Protein AF-A0A2V8NQF7-F1 (afdb_monomer_lite)

pLDDT: mean 75.63, std 19.19, range [44.12, 95.88]

Foldseek 3Di:
DDDDPPPPPPPPPPPFAAAPQPRDTADPPFDWDQDPNHIHGPVSVVVVVCPVVDPDDDDPDD

Secondary structure (DSSP, 8-state):
--------------PPEE-TTT-PEEPTTS-EEEETTEEEEHHHHHHHHHHHH---------

Radius of gyration: 19.83 Å; chains: 1; bounding box: 34×19×76 Å

Sequence (62 aa):
MKNAKSKSPGGGILQPIWCYHCRIRIAPYDPRTVFQGKDYHRDCVAKITRVAGSGRHQGVTR

Structure (mmCIF, N/CA/C/O backbone):
data_AF-A0A2V8NQF7-F1
#
_entry.id   AF-A0A2V8NQF7-F1
#
loop_
_atom_site.group_PDB
_atom_site.id
_atom_site.type_symbol
_atom_site.label_atom_id
_atom_site.label_alt_id
_atom_site.label_comp_id
_atom_site.label_asym_id
_atom_site.label_entity_id
_atom_site.label_seq_id
_atom_site.pdbx_PDB_ins_code
_atom_site.Cartn_x
_atom_site.Cartn_y
_atom_site.Cartn_z
_atom_site.occupancy
_atom_site.B_iso_or_equiv
_atom_site.auth_seq_id
_atom_site.auth_comp_id
_atom_site.auth_asym_id
_atom_site.auth_atom_id
_atom_site.pdbx_PDB_model_num
ATOM 1 N N . MET A 1 1 ? -14.117 -0.886 45.228 1.00 44.12 1 MET A N 1
ATOM 2 C CA . MET A 1 1 ? -13.305 -1.480 44.141 1.00 44.12 1 MET A CA 1
ATOM 3 C C . MET A 1 1 ? -14.061 -1.243 42.838 1.00 44.12 1 MET A C 1
ATOM 5 O O . MET A 1 1 ? -15.223 -1.614 42.780 1.00 44.12 1 MET A O 1
ATOM 9 N N . LYS A 1 2 ? -13.500 -0.512 41.865 1.00 46.44 2 LYS A N 1
ATOM 10 C CA . LYS A 1 2 ? -14.200 -0.147 40.617 1.00 46.44 2 LYS A CA 1
ATOM 11 C C . LYS A 1 2 ? -13.744 -1.097 39.507 1.00 46.44 2 LYS A C 1
ATOM 13 O O . LYS A 1 2 ? -12.570 -1.091 39.151 1.00 46.44 2 LYS A O 1
ATOM 18 N N . ASN A 1 3 ? -14.653 -1.935 39.015 1.00 49.38 3 ASN A N 1
ATOM 19 C CA . ASN A 1 3 ? -14.399 -2.937 37.982 1.00 49.38 3 ASN A CA 1
ATOM 20 C C . ASN A 1 3 ? -13.896 -2.284 36.685 1.00 49.38 3 ASN A C 1
ATOM 22 O O . ASN A 1 3 ? -14.609 -1.497 36.059 1.00 49.38 3 ASN A O 1
ATOM 26 N N . ALA A 1 4 ? -12.688 -2.650 36.256 1.00 56.97 4 ALA A N 1
ATOM 27 C CA . ALA A 1 4 ? -12.188 -2.337 34.927 1.00 56.97 4 ALA A CA 1
ATOM 28 C C . ALA A 1 4 ? -12.989 -3.155 33.905 1.00 56.97 4 ALA A C 1
ATOM 30 O O . ALA A 1 4 ? -12.813 -4.364 33.766 1.00 56.97 4 ALA A O 1
ATOM 31 N N . LYS A 1 5 ? -13.922 -2.497 33.213 1.00 47.97 5 LYS A N 1
ATOM 32 C CA . LYS A 1 5 ? -14.595 -3.060 32.044 1.00 47.97 5 LYS A CA 1
ATOM 33 C C . LYS A 1 5 ? -13.551 -3.155 30.931 1.00 47.97 5 LYS A C 1
ATOM 35 O O . LYS A 1 5 ? -13.296 -2.171 30.239 1.00 47.97 5 LYS A O 1
ATOM 40 N N . SER A 1 6 ? -12.937 -4.323 30.783 1.00 57.31 6 SER A N 1
ATOM 41 C CA . SER A 1 6 ? -12.071 -4.655 29.655 1.00 57.31 6 SER A CA 1
ATOM 42 C C . SER A 1 6 ? -12.903 -4.592 28.375 1.00 57.31 6 SER A C 1
ATOM 44 O O . SER A 1 6 ? -13.542 -5.565 27.977 1.00 57.31 6 SER A O 1
ATOM 46 N N . LYS A 1 7 ? -12.958 -3.414 27.745 1.00 56.41 7 LYS A N 1
ATOM 47 C CA . LYS A 1 7 ? -13.383 -3.278 26.354 1.00 56.41 7 LYS A CA 1
ATOM 48 C C . LYS A 1 7 ? -12.352 -4.044 25.536 1.00 56.41 7 LYS A C 1
ATOM 50 O O . LYS A 1 7 ? -11.295 -3.511 25.215 1.00 56.41 7 LYS A O 1
ATOM 55 N N . SER A 1 8 ? -12.653 -5.307 25.240 1.00 58.34 8 SER A N 1
ATOM 56 C CA . SER A 1 8 ? -12.019 -5.991 24.118 1.00 58.34 8 SER A CA 1
ATOM 57 C C . SER A 1 8 ? -12.144 -5.047 22.921 1.00 58.34 8 SER A C 1
ATOM 59 O O . SER A 1 8 ? -13.264 -4.582 22.673 1.00 58.34 8 SER A O 1
ATOM 61 N N . PRO A 1 9 ? -11.052 -4.681 22.228 1.00 56.94 9 PRO A N 1
ATOM 62 C CA . PRO A 1 9 ? -11.179 -3.969 20.972 1.00 56.94 9 PRO A CA 1
ATOM 63 C C . PRO A 1 9 ? -11.956 -4.914 20.064 1.00 56.94 9 PRO A C 1
ATOM 65 O O . PRO A 1 9 ? -11.448 -5.952 19.646 1.00 56.94 9 PRO A O 1
ATOM 68 N N . GLY A 1 10 ? -13.245 -4.612 19.894 1.00 49.12 10 GLY A N 1
ATOM 69 C CA . GLY A 1 10 ? -14.133 -5.371 19.035 1.00 49.12 10 GLY A CA 1
ATOM 70 C C . GLY A 1 10 ? -13.455 -5.566 17.691 1.00 49.12 10 GLY A C 1
ATOM 71 O O . GLY A 1 10 ? -12.667 -4.711 17.282 1.00 49.12 10 GLY A O 1
ATOM 72 N N . GLY A 1 11 ? -13.745 -6.697 17.047 1.00 52.06 11 GLY A N 1
ATOM 73 C CA . GLY A 1 11 ? -13.361 -6.997 15.672 1.00 52.06 11 GLY A CA 1
ATOM 74 C C . GLY A 1 11 ? -13.837 -5.884 14.747 1.00 52.06 11 GLY A C 1
ATOM 75 O O . GLY A 1 11 ? -14.899 -5.968 14.136 1.00 52.06 11 GLY A O 1
ATOM 76 N N . GLY A 1 12 ? -13.068 -4.801 14.724 1.00 56.34 12 GLY A N 1
ATOM 77 C CA . GLY A 1 12 ? -13.298 -3.629 13.923 1.00 56.34 12 GLY A CA 1
ATOM 78 C C . GLY A 1 12 ? -13.150 -4.095 12.502 1.00 56.34 12 GLY A C 1
ATOM 79 O O . GLY A 1 12 ? -12.124 -4.667 12.140 1.00 56.34 12 GLY A O 1
ATOM 80 N N . ILE A 1 13 ? -14.212 -3.901 11.733 1.00 60.72 13 ILE A N 1
ATOM 81 C CA . ILE A 1 13 ? -14.246 -4.144 10.301 1.00 60.72 13 ILE A CA 1
ATOM 82 C C . ILE A 1 13 ? -12.977 -3.502 9.733 1.00 60.72 13 ILE A C 1
ATOM 84 O O . ILE A 1 13 ? -12.857 -2.274 9.727 1.00 60.72 13 ILE A O 1
ATOM 88 N N . LEU A 1 14 ? -11.988 -4.329 9.371 1.00 71.81 14 LEU A N 1
ATOM 89 C CA . LEU A 1 14 ? -10.710 -3.854 8.855 1.00 71.81 14 LEU A CA 1
ATOM 90 C C . LEU A 1 14 ? -11.037 -3.040 7.609 1.00 71.81 14 LEU A C 1
ATOM 92 O O . LEU A 1 14 ? -11.527 -3.589 6.618 1.00 71.81 14 LEU A O 1
ATOM 96 N N . GLN A 1 15 ? -10.829 -1.725 7.691 1.00 81.62 15 GLN A N 1
ATOM 97 C CA . GLN A 1 15 ? -11.064 -0.840 6.560 1.00 81.62 15 GLN A CA 1
ATOM 98 C C . GLN A 1 15 ? -10.255 -1.368 5.369 1.00 81.62 15 GLN A C 1
ATOM 100 O O . GLN A 1 15 ? -9.105 -1.781 5.550 1.00 81.62 15 GLN A O 1
ATOM 105 N N . PRO A 1 16 ? -10.842 -1.426 4.163 1.00 88.19 16 PRO A N 1
ATOM 106 C CA . PRO A 1 16 ? -10.131 -1.926 3.000 1.00 88.19 16 PRO A CA 1
ATOM 107 C C . PRO A 1 16 ? -8.928 -1.022 2.712 1.00 88.19 16 PRO A C 1
ATO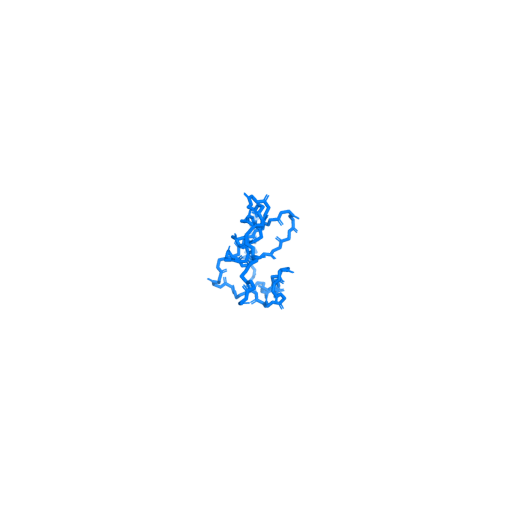M 109 O O . PRO A 1 16 ? -9.078 0.171 2.461 1.00 88.19 16 PRO A O 1
ATOM 112 N N . ILE A 1 17 ? -7.731 -1.606 2.746 1.00 92.25 17 ILE A N 1
ATOM 113 C CA . ILE A 1 17 ? -6.480 -0.921 2.417 1.00 92.25 17 ILE A CA 1
ATOM 114 C C . ILE A 1 17 ? -6.186 -1.143 0.934 1.00 92.25 17 ILE A C 1
ATOM 116 O O . ILE A 1 17 ? -6.357 -2.248 0.415 1.00 92.25 17 ILE A O 1
ATOM 120 N N . TRP A 1 18 ? -5.723 -0.100 0.251 1.00 95.88 18 TRP A N 1
ATOM 121 C CA . TRP A 1 18 ? -5.436 -0.120 -1.181 1.00 95.88 18 TRP A CA 1
ATOM 122 C C . TRP A 1 18 ? -3.960 0.144 -1.437 1.00 95.88 18 TRP A C 1
ATOM 124 O O . TRP A 1 18 ? -3.388 1.084 -0.888 1.00 95.88 18 TRP A O 1
ATOM 134 N N . CYS A 1 19 ? -3.348 -0.651 -2.313 1.00 95.75 19 CYS A N 1
ATOM 135 C CA . CYS A 1 19 ? -1.983 -0.393 -2.741 1.00 95.75 19 CYS A CA 1
ATOM 136 C C . CYS A 1 19 ? -1.928 0.867 -3.614 1.00 95.75 19 CYS A C 1
ATOM 138 O O . CYS A 1 19 ? -2.612 0.968 -4.636 1.00 95.75 19 CYS A O 1
ATOM 140 N N . TYR A 1 20 ? -1.053 1.806 -3.259 1.00 95.69 20 TYR A N 1
ATOM 141 C CA . TYR A 1 20 ? -0.896 3.057 -3.999 1.00 95.69 20 TYR A CA 1
ATOM 142 C C . TYR A 1 20 ? -0.312 2.867 -5.412 1.00 95.69 20 TYR A C 1
ATOM 144 O O . TYR A 1 20 ? -0.607 3.658 -6.303 1.00 95.69 20 TYR A O 1
ATOM 152 N N . HIS A 1 21 ? 0.479 1.809 -5.636 1.00 93.62 21 HIS A N 1
ATOM 153 C CA . HIS A 1 21 ? 1.109 1.517 -6.929 1.00 93.62 21 HIS A CA 1
ATOM 154 C C . HIS A 1 21 ? 0.141 0.905 -7.944 1.00 93.62 21 HIS A C 1
ATOM 156 O O . HIS A 1 21 ? -0.063 1.463 -9.015 1.00 93.62 21 HIS A O 1
ATOM 162 N N . CYS A 1 22 ? -0.453 -0.245 -7.612 1.00 94.12 22 CYS A N 1
ATOM 163 C CA . CYS A 1 22 ? -1.269 -1.017 -8.550 1.00 94.12 22 CYS A CA 1
ATOM 164 C C . CYS A 1 22 ? -2.777 -0.802 -8.380 1.00 94.12 22 CYS A C 1
ATOM 166 O O . CYS A 1 22 ? -3.547 -1.377 -9.138 1.00 94.12 22 CYS A O 1
ATOM 168 N N . ARG A 1 23 ? -3.209 -0.002 -7.390 1.00 95.06 23 ARG A N 1
ATOM 169 C CA . ARG A 1 23 ? -4.626 0.293 -7.092 1.00 95.06 23 ARG A CA 1
ATOM 170 C C . ARG A 1 23 ? -5.485 -0.944 -6.800 1.00 95.06 23 ARG A C 1
ATOM 172 O O . ARG A 1 23 ? -6.704 -0.880 -6.880 1.00 95.06 23 ARG A O 1
ATOM 179 N N . ILE A 1 24 ? -4.853 -2.051 -6.415 1.00 95.56 24 ILE A N 1
ATOM 180 C CA . ILE A 1 24 ? -5.522 -3.283 -5.983 1.00 95.56 24 ILE A CA 1
ATOM 181 C C . ILE A 1 24 ? -5.615 -3.287 -4.454 1.00 95.56 24 ILE A C 1
ATOM 183 O O . ILE A 1 24 ? -4.704 -2.809 -3.766 1.00 95.56 24 ILE A O 1
ATOM 187 N N . ARG A 1 25 ? -6.727 -3.812 -3.927 1.00 94.94 25 ARG A N 1
ATOM 188 C CA . ARG A 1 25 ? -6.951 -3.990 -2.489 1.00 94.94 25 ARG A CA 1
ATOM 189 C C . ARG A 1 25 ? -5.937 -4.979 -1.911 1.00 94.94 25 ARG A C 1
ATOM 191 O O . ARG A 1 25 ? -5.816 -6.091 -2.414 1.00 94.94 25 ARG A O 1
ATOM 198 N N . ILE A 1 26 ? -5.290 -4.592 -0.815 1.00 94.69 26 ILE A N 1
ATOM 199 C CA . ILE A 1 26 ? -4.412 -5.472 -0.041 1.00 94.69 26 ILE A CA 1
ATOM 200 C C . ILE A 1 26 ? -5.297 -6.354 0.845 1.00 94.69 26 ILE A C 1
ATOM 202 O O . ILE A 1 26 ? -6.105 -5.846 1.632 1.00 94.69 26 ILE A O 1
ATOM 206 N N . ALA A 1 27 ? -5.193 -7.674 0.690 1.00 91.06 27 ALA A N 1
ATOM 207 C CA . ALA A 1 27 ? -5.943 -8.605 1.525 1.00 91.06 27 ALA A CA 1
ATOM 208 C C . ALA A 1 27 ? -5.433 -8.564 2.981 1.00 91.06 27 ALA A C 1
ATOM 210 O O . ALA A 1 27 ? -4.256 -8.297 3.202 1.00 91.06 27 ALA A O 1
ATOM 211 N N . PRO A 1 28 ? -6.269 -8.865 3.994 1.00 87.69 28 PRO A N 1
ATOM 212 C CA . PRO A 1 28 ? -5.840 -8.834 5.399 1.00 87.69 28 PRO A CA 1
ATOM 213 C C . PRO A 1 28 ? -4.660 -9.761 5.730 1.00 87.69 28 PRO A C 1
ATOM 215 O O . PRO A 1 28 ? -3.915 -9.492 6.666 1.00 87.69 28 PRO A O 1
ATOM 218 N N . TYR A 1 29 ? -4.510 -10.849 4.974 1.00 88.75 29 TYR A N 1
ATOM 219 C CA . TYR A 1 29 ? -3.422 -11.822 5.101 1.00 88.75 29 TYR A CA 1
ATOM 220 C C . TYR A 1 29 ? -2.235 -11.529 4.169 1.00 88.75 29 TYR A C 1
ATOM 222 O O . TYR A 1 29 ? -1.219 -12.217 4.247 1.00 88.75 29 TYR A O 1
ATOM 230 N N . ASP A 1 30 ? -2.353 -10.547 3.272 1.00 88.69 30 ASP A N 1
ATOM 231 C CA . ASP A 1 30 ? -1.270 -10.161 2.372 1.00 88.69 30 ASP A CA 1
ATOM 232 C C . ASP A 1 30 ? -0.298 -9.213 3.103 1.00 88.69 30 ASP A C 1
ATOM 234 O O . ASP A 1 30 ? -0.734 -8.252 3.752 1.00 88.69 30 ASP A O 1
ATOM 238 N N . PRO A 1 31 ? 1.023 -9.465 3.056 1.00 89.69 31 PRO A N 1
ATOM 239 C CA . PRO A 1 31 ? 2.004 -8.627 3.729 1.00 89.69 31 PRO A CA 1
ATOM 240 C C . PRO A 1 31 ? 2.072 -7.224 3.106 1.00 89.69 31 PRO A C 1
ATOM 242 O O . PRO A 1 31 ? 2.698 -6.987 2.067 1.00 89.69 31 PRO A O 1
ATOM 245 N N . ARG A 1 32 ? 1.495 -6.250 3.815 1.00 91.25 32 ARG A N 1
ATOM 246 C CA . ARG A 1 32 ? 1.602 -4.828 3.471 1.00 91.25 32 ARG A CA 1
ATOM 247 C C . ARG A 1 32 ? 2.951 -4.231 3.858 1.00 91.25 32 ARG A C 1
ATOM 249 O O . ARG A 1 32 ? 3.563 -4.604 4.857 1.00 91.25 32 ARG A O 1
ATOM 256 N N . THR A 1 33 ? 3.387 -3.234 3.101 1.00 94.19 33 THR A N 1
ATOM 257 C CA . THR A 1 33 ? 4.543 -2.392 3.426 1.00 94.19 33 THR A CA 1
ATOM 258 C C . THR A 1 33 ? 4.142 -0.926 3.313 1.00 94.19 33 THR A C 1
ATOM 260 O O . THR A 1 33 ? 3.585 -0.511 2.298 1.00 94.19 33 THR A O 1
ATOM 263 N N . VAL A 1 34 ? 4.434 -0.138 4.349 1.00 94.12 34 VAL A N 1
ATOM 264 C CA . VAL A 1 34 ? 4.236 1.316 4.331 1.00 94.12 34 VAL A CA 1
ATOM 265 C C . VAL A 1 34 ? 5.537 1.972 3.880 1.00 94.12 34 VAL A C 1
ATOM 267 O O . VAL A 1 34 ? 6.567 1.828 4.534 1.00 94.12 34 VAL A O 1
ATOM 270 N N . PHE A 1 35 ? 5.497 2.687 2.760 1.00 91.94 35 PHE A N 1
ATOM 271 C CA . PHE A 1 35 ? 6.650 3.389 2.195 1.00 91.94 35 PHE A CA 1
ATOM 272 C C . PHE A 1 35 ? 6.269 4.841 1.899 1.00 91.94 35 PHE A C 1
ATOM 274 O O . PHE A 1 35 ? 5.262 5.097 1.243 1.00 91.94 35 PHE A O 1
ATOM 281 N N . GLN A 1 36 ? 7.041 5.805 2.411 1.00 91.62 36 GLN A N 1
ATOM 282 C CA . GLN A 1 36 ? 6.737 7.244 2.292 1.00 91.62 36 GLN A CA 1
ATOM 283 C C . GLN A 1 36 ? 5.294 7.606 2.718 1.00 91.62 36 GLN A C 1
ATOM 285 O O . GLN A 1 36 ? 4.608 8.380 2.054 1.00 91.62 36 GLN A O 1
ATOM 290 N N . GLY A 1 37 ? 4.799 6.989 3.798 1.00 92.25 37 GLY A N 1
ATOM 291 C CA . GLY A 1 37 ? 3.445 7.229 4.316 1.00 92.25 37 GLY A CA 1
ATOM 292 C C . GLY A 1 37 ? 2.306 6.675 3.451 1.00 92.25 37 GLY A C 1
ATOM 293 O O . GLY A 1 37 ? 1.154 7.044 3.660 1.00 92.25 37 GLY A O 1
ATOM 294 N N . LYS A 1 38 ? 2.604 5.813 2.472 1.00 94.88 38 LYS A N 1
ATOM 295 C CA . LYS A 1 38 ? 1.615 5.176 1.590 1.00 94.88 38 LYS A CA 1
ATOM 296 C C . LYS A 1 38 ? 1.683 3.653 1.729 1.00 94.88 38 LYS A C 1
ATOM 298 O O . LYS A 1 38 ? 2.774 3.101 1.870 1.00 94.88 38 LYS A O 1
ATOM 303 N N . ASP A 1 39 ? 0.534 2.982 1.664 1.00 95.25 39 ASP A N 1
ATOM 304 C CA . ASP A 1 39 ? 0.437 1.518 1.708 1.00 95.25 39 ASP A CA 1
ATOM 305 C C . ASP A 1 39 ? 0.700 0.878 0.335 1.00 95.25 39 ASP A C 1
ATOM 307 O O . ASP A 1 39 ? 0.218 1.332 -0.711 1.00 95.25 39 ASP A O 1
ATOM 311 N N . TYR A 1 40 ? 1.436 -0.230 0.342 1.00 95.75 40 TYR A N 1
ATOM 312 C CA . TYR A 1 40 ? 1.762 -1.012 -0.844 1.00 95.75 40 TYR A CA 1
ATOM 313 C C . TYR A 1 40 ? 1.782 -2.510 -0.544 1.00 95.75 40 TYR A C 1
ATOM 315 O O . TYR A 1 40 ? 2.073 -2.922 0.578 1.00 95.75 40 TYR A O 1
ATOM 323 N N . HIS A 1 41 ? 1.576 -3.332 -1.576 1.00 95.81 41 HIS A N 1
ATOM 324 C CA . HIS A 1 41 ? 2.031 -4.723 -1.534 1.00 95.81 41 HIS A CA 1
ATOM 325 C C . HIS A 1 41 ? 3.557 -4.758 -1.416 1.00 95.81 41 HIS A C 1
ATOM 327 O O . HIS A 1 41 ? 4.242 -3.931 -2.035 1.00 95.81 41 HIS A O 1
ATOM 333 N N . ARG A 1 42 ? 4.101 -5.744 -0.699 1.00 91.62 42 ARG A N 1
ATOM 334 C CA . ARG A 1 42 ? 5.555 -5.944 -0.573 1.00 91.62 42 ARG A CA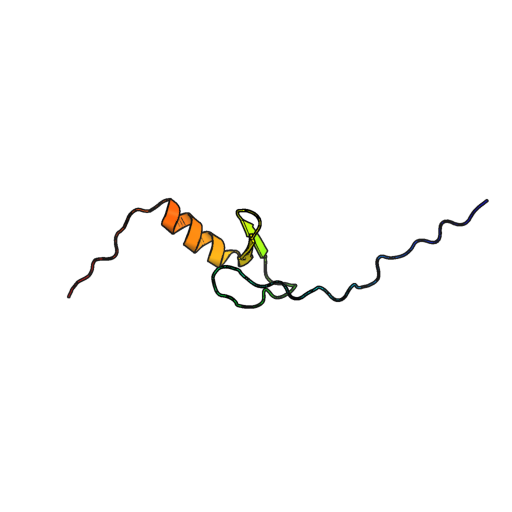 1
ATOM 335 C C . ARG A 1 42 ? 6.265 -5.977 -1.935 1.00 91.62 42 ARG A C 1
ATOM 337 O O . ARG A 1 42 ? 7.269 -5.290 -2.128 1.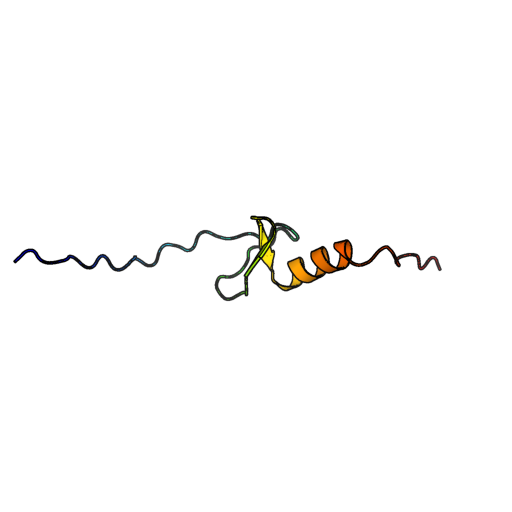00 91.62 42 ARG A O 1
ATOM 344 N N . ASP A 1 43 ? 5.692 -6.684 -2.908 1.00 91.06 43 ASP A N 1
ATOM 345 C CA . ASP A 1 43 ? 6.245 -6.786 -4.267 1.00 91.06 43 ASP A CA 1
ATOM 346 C C . ASP A 1 43 ? 6.154 -5.473 -5.052 1.00 91.06 43 ASP A C 1
ATOM 348 O O . ASP A 1 43 ? 7.006 -5.175 -5.892 1.00 91.06 43 ASP A O 1
ATOM 352 N N . CYS A 1 44 ? 5.134 -4.657 -4.776 1.00 93.19 44 CYS A N 1
ATOM 353 C CA . CYS A 1 44 ? 4.992 -3.344 -5.399 1.00 93.19 44 CYS A CA 1
ATOM 354 C C . CYS A 1 44 ? 6.065 -2.377 -4.889 1.00 93.19 44 CYS A C 1
ATOM 356 O O . CYS A 1 44 ? 6.654 -1.657 -5.694 1.00 93.19 44 CYS A O 1
ATOM 358 N N . VAL A 1 45 ? 6.374 -2.397 -3.585 1.00 92.06 45 VAL A N 1
ATOM 359 C CA . VAL A 1 45 ? 7.478 -1.592 -3.033 1.00 92.06 45 VAL A CA 1
ATOM 360 C C . VAL A 1 45 ? 8.799 -1.984 -3.676 1.00 92.06 45 VAL A C 1
ATOM 362 O O . VAL A 1 45 ? 9.530 -1.100 -4.110 1.00 92.06 45 VAL A O 1
ATOM 365 N N . ALA A 1 46 ? 9.078 -3.285 -3.810 1.00 89.06 46 ALA A N 1
ATOM 366 C CA . ALA A 1 46 ? 10.317 -3.765 -4.421 1.00 89.06 46 ALA A CA 1
ATOM 367 C C . ALA A 1 46 ? 10.511 -3.254 -5.861 1.00 89.06 46 ALA A C 1
ATOM 369 O O . ALA A 1 46 ? 11.633 -2.951 -6.260 1.00 89.06 46 ALA A O 1
ATOM 370 N N . LYS A 1 47 ? 9.434 -3.119 -6.645 1.00 88.50 47 LYS A N 1
ATOM 371 C CA . LYS A 1 47 ? 9.500 -2.542 -7.999 1.00 88.50 47 LYS A CA 1
ATOM 372 C C . LYS A 1 47 ? 9.820 -1.047 -7.966 1.00 88.50 47 LYS A C 1
ATOM 374 O O . LYS A 1 47 ? 10.648 -0.588 -8.744 1.00 88.50 47 LYS A O 1
ATOM 379 N N . ILE A 1 48 ? 9.211 -0.298 -7.048 1.00 86.50 48 ILE A N 1
ATOM 380 C CA . ILE A 1 48 ? 9.411 1.154 -6.938 1.00 86.50 48 ILE A CA 1
ATOM 381 C C . ILE A 1 48 ? 10.818 1.485 -6.425 1.00 86.50 48 ILE A C 1
ATOM 383 O O . ILE A 1 48 ? 11.477 2.374 -6.961 1.00 86.50 48 ILE A O 1
ATOM 387 N N . THR A 1 49 ? 11.304 0.763 -5.413 1.00 82.06 49 THR A N 1
ATOM 388 C CA . THR A 1 49 ? 12.634 1.008 -4.836 1.00 82.06 49 THR A CA 1
ATOM 389 C C . THR A 1 49 ? 13.757 0.593 -5.779 1.00 82.06 49 THR A C 1
ATOM 391 O O . THR A 1 49 ? 14.782 1.269 -5.831 1.00 82.06 49 THR A O 1
ATOM 394 N N . ARG A 1 50 ? 13.555 -0.453 -6.594 1.00 74.12 50 ARG A N 1
ATOM 395 C CA . ARG A 1 50 ? 14.493 -0.814 -7.669 1.00 74.12 50 ARG A CA 1
ATOM 396 C C . ARG A 1 50 ? 14.560 0.254 -8.758 1.00 74.12 50 ARG A C 1
ATOM 398 O O . ARG A 1 50 ? 15.651 0.576 -9.201 1.00 74.12 50 ARG A O 1
ATOM 405 N N . VAL A 1 51 ? 13.437 0.866 -9.141 1.00 60.91 51 VAL A N 1
ATOM 406 C CA . VAL A 1 51 ? 13.449 1.975 -10.117 1.00 60.91 51 VAL A CA 1
ATOM 407 C C . VAL A 1 51 ? 14.194 3.202 -9.574 1.00 60.91 51 VAL A C 1
ATOM 409 O O . VAL A 1 51 ? 14.888 3.871 -10.332 1.00 60.91 51 VAL A O 1
AT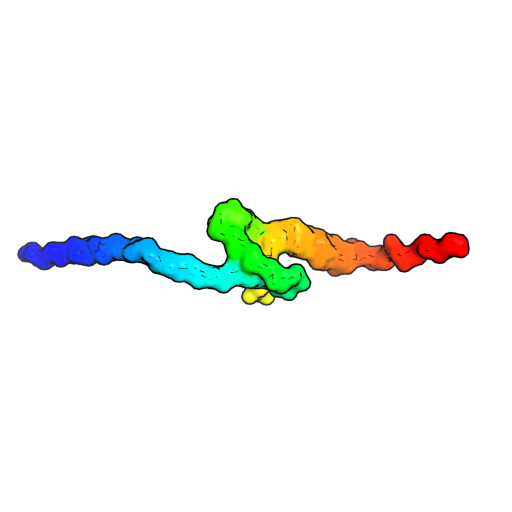OM 412 N N . ALA A 1 52 ? 14.125 3.471 -8.267 1.00 56.62 52 ALA A N 1
ATOM 413 C CA . ALA A 1 52 ? 14.867 4.574 -7.649 1.00 56.62 52 ALA A CA 1
ATOM 414 C C . ALA A 1 52 ? 16.387 4.318 -7.535 1.00 56.62 52 ALA A C 1
ATOM 416 O O . ALA A 1 52 ? 17.155 5.272 -7.457 1.00 56.62 52 ALA A O 1
ATOM 417 N N . GLY A 1 53 ? 16.821 3.051 -7.536 1.00 50.97 53 GLY A N 1
ATOM 418 C CA . GLY A 1 53 ? 18.233 2.651 -7.445 1.00 50.97 53 GLY A CA 1
ATOM 419 C C . GLY A 1 53 ? 18.849 2.138 -8.749 1.00 50.97 53 GLY A C 1
ATOM 420 O O . GLY A 1 53 ? 20.011 1.741 -8.763 1.00 50.97 53 GLY A O 1
ATOM 421 N N . SER A 1 54 ? 18.097 2.092 -9.846 1.00 47.59 54 SER A N 1
ATOM 422 C CA . SER A 1 54 ? 18.565 1.530 -11.113 1.00 47.59 54 SER A CA 1
ATOM 423 C C . SER A 1 54 ? 18.148 2.436 -12.256 1.00 47.59 54 SER A C 1
ATOM 425 O O . SER A 1 54 ? 17.065 2.315 -12.830 1.00 47.59 54 SER A O 1
ATOM 427 N N . GLY A 1 55 ? 19.050 3.354 -12.597 1.00 48.91 55 GLY A N 1
ATOM 428 C CA . GLY A 1 55 ? 19.030 4.004 -13.892 1.0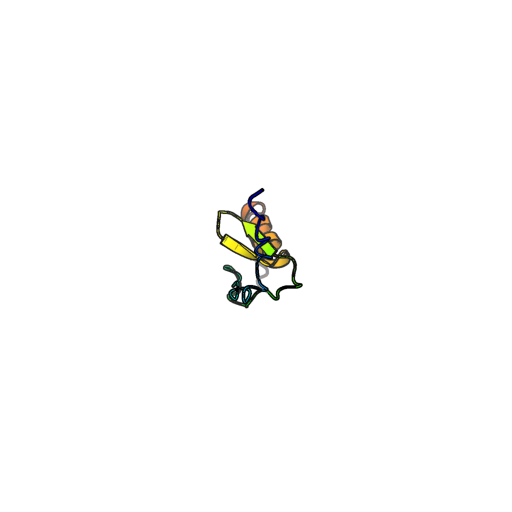0 48.91 55 GLY A CA 1
ATOM 429 C C . GLY A 1 55 ? 18.884 2.956 -14.997 1.00 48.91 55 GLY A C 1
ATOM 430 O O . GLY A 1 55 ? 19.722 2.079 -15.154 1.00 48.91 55 GLY A O 1
ATOM 431 N N . ARG A 1 56 ? 17.764 3.056 -15.716 1.00 51.12 56 ARG A N 1
ATOM 432 C CA . ARG A 1 56 ? 17.613 2.805 -17.153 1.00 51.12 56 ARG A CA 1
ATOM 433 C C . ARG A 1 56 ? 18.517 1.718 -17.755 1.00 51.12 56 ARG A C 1
ATOM 435 O O . ARG A 1 56 ? 19.574 2.022 -18.282 1.00 51.12 56 ARG A O 1
ATOM 442 N N . HIS A 1 57 ? 17.978 0.512 -17.889 1.00 50.25 57 HIS A N 1
ATOM 443 C CA . HIS A 1 57 ? 18.183 -0.282 -19.102 1.00 50.25 57 HIS A CA 1
ATOM 444 C C . HIS A 1 57 ? 16.847 -0.905 -19.513 1.00 50.25 57 HIS A C 1
ATOM 446 O O . HIS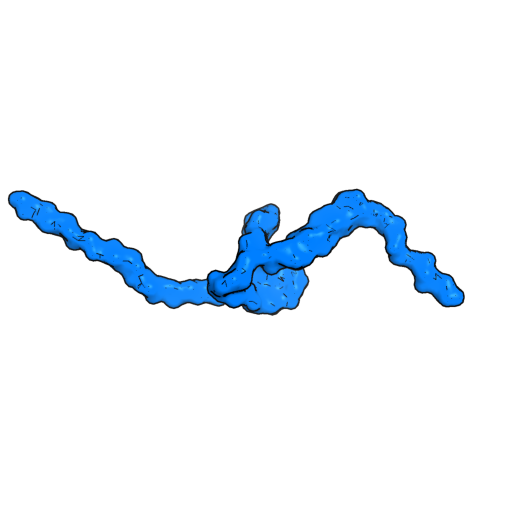 A 1 57 ? 16.543 -2.052 -19.209 1.00 50.25 57 HIS A O 1
ATOM 452 N N . GLN A 1 58 ? 16.019 -0.116 -20.198 1.00 50.00 58 GLN A N 1
ATOM 453 C CA . GLN A 1 58 ? 15.046 -0.651 -21.146 1.00 50.00 58 GLN A CA 1
ATOM 454 C C . GLN A 1 58 ? 15.237 0.107 -22.453 1.00 50.00 58 GLN A C 1
ATOM 456 O O . GLN A 1 58 ? 14.886 1.277 -22.574 1.00 50.00 58 GLN A O 1
ATOM 461 N N . GLY A 1 59 ? 15.878 -0.579 -23.387 1.00 51.53 59 GLY A N 1
ATOM 462 C CA . GLY A 1 59 ? 16.176 -0.134 -24.738 1.00 51.53 59 GLY A CA 1
ATOM 463 C C . GLY A 1 59 ? 16.551 -1.353 -25.570 1.00 51.53 59 GLY A C 1
ATOM 464 O O . GLY A 1 59 ? 17.653 -1.422 -26.091 1.00 51.53 59 GLY A O 1
ATOM 465 N N . VAL A 1 60 ? 15.668 -2.357 -25.610 1.00 55.53 60 VAL A N 1
ATOM 466 C CA . VAL A 1 60 ? 15.684 -3.377 -26.665 1.00 55.53 60 VAL A CA 1
ATOM 467 C C . VAL A 1 60 ? 14.730 -2.864 -27.740 1.00 55.53 60 VAL A C 1
ATOM 469 O O . VAL A 1 60 ? 13.512 -3.003 -27.657 1.00 55.53 60 VAL A O 1
ATOM 472 N N . THR A 1 61 ? 15.295 -2.146 -28.703 1.00 58.47 61 THR A N 1
ATOM 473 C CA . THR A 1 61 ? 14.695 -2.005 -30.028 1.00 58.47 61 THR A CA 1
ATOM 474 C C . THR A 1 61 ? 15.247 -3.138 -30.880 1.00 58.47 61 THR A C 1
ATOM 476 O O . THR A 1 61 ? 16.450 -3.392 -30.873 1.00 58.47 61 THR A O 1
ATOM 479 N N . ARG A 1 62 ? 14.314 -3.850 -31.502 1.00 54.62 62 ARG A N 1
ATOM 480 C CA . ARG A 1 62 ? 14.500 -5.004 -32.378 1.00 54.62 62 ARG A CA 1
ATOM 481 C C . ARG A 1 62 ? 15.243 -4.646 -33.660 1.00 54.62 62 ARG A C 1
ATOM 483 O O . ARG A 1 62 ? 15.074 -3.492 -34.110 1.00 54.62 62 ARG A O 1
#